Protein AF-A0A1H8PEZ6-F1 (afdb_monomer_lite)

pLDDT: mean 88.71, std 10.99, range [42.47, 97.75]

Organism: NCBI:txid42354

Secondary structure (DSSP, 8-state):
-HHHHHHHHHHHHHHHHHHHHHHHHHHHTSTTPPP--S-TT--GGGSPTT-----STTTS---HHHHHHHHHHHHHHTT---PPPTHHHHHHHHHHH-EEEE-TT--EEEEPPPPPSS-------

Sequence (125 aa):
MIDNHATRLGEIVGNLQALEMLLRMSLHKLPGAKPLDVPYGTDIYTLPVGHELPENELTNYDSLGMLVNKFNRAVAENGGKQLISTALVELRDALAHGRISANEAYEMRLLKFDKPKKWNCQNFI

Radius of gyration: 19.94 Å; chains: 1; bounding box: 41×48×52 Å

Foldseek 3Di:
DVVVVVVVVVVLLVVLVVLLQVLLVVLCPDPPWDDQPDDPPDDPVPDDPPDDGDDTSRRHPDDPQNSQVSSQVVCVVVVHDPGDDCVSVVVNQLVVAWDWDADPVRDIDRGHDDDPPDDDPPDPD

Structure (mmCIF, N/CA/C/O backbone):
data_AF-A0A1H8PEZ6-F1
#
_entry.id   AF-A0A1H8PEZ6-F1
#
loop_
_atom_site.group_PDB
_atom_site.id
_atom_site.type_symbol
_atom_site.label_atom_id
_atom_site.label_alt_id
_atom_site.label_comp_id
_atom_site.label_asym_id
_atom_site.label_entity_id
_atom_site.label_seq_id
_atom_site.pdbx_PDB_ins_code
_atom_site.Cartn_x
_atom_site.Cartn_y
_atom_site.Cartn_z
_atom_site.occupancy
_atom_site.B_iso_or_equiv
_atom_site.auth_seq_id
_atom_site.auth_comp_id
_atom_site.auth_asym_id
_atom_site.auth_atom_id
_atom_site.pdbx_PDB_model_num
ATOM 1 N N . MET A 1 1 ? 18.003 7.689 -20.237 1.00 63.88 1 MET A N 1
ATOM 2 C CA . MET A 1 1 ? 16.712 6.999 -20.489 1.00 63.88 1 MET A CA 1
ATOM 3 C C . MET A 1 1 ? 16.357 6.035 -19.364 1.00 63.88 1 MET A C 1
ATOM 5 O O . MET A 1 1 ? 15.267 6.171 -18.828 1.00 63.88 1 MET A O 1
ATOM 9 N N . ILE A 1 2 ? 17.264 5.141 -18.952 1.00 71.62 2 ILE A N 1
ATOM 10 C CA . ILE A 1 2 ? 17.045 4.213 -17.823 1.00 71.62 2 ILE A CA 1
ATOM 11 C C . ILE A 1 2 ? 16.747 4.954 -16.507 1.00 71.62 2 ILE A C 1
ATOM 13 O O . ILE A 1 2 ? 15.780 4.608 -15.837 1.00 71.62 2 ILE A O 1
ATOM 17 N N . ASP A 1 3 ? 17.474 6.031 -16.196 1.00 81.62 3 ASP A N 1
ATOM 18 C CA . ASP A 1 3 ? 17.249 6.798 -14.957 1.00 81.62 3 ASP A CA 1
ATOM 19 C C . ASP A 1 3 ? 15.837 7.389 -14.871 1.00 81.62 3 ASP A C 1
ATOM 21 O O . ASP A 1 3 ? 15.190 7.315 -13.836 1.00 81.62 3 ASP A O 1
ATOM 25 N N . ASN A 1 4 ? 15.300 7.900 -15.984 1.00 86.88 4 ASN A N 1
ATOM 26 C CA . ASN A 1 4 ? 13.933 8.430 -16.032 1.00 86.88 4 ASN A CA 1
ATOM 27 C C . ASN A 1 4 ? 12.886 7.325 -15.811 1.00 86.88 4 ASN A C 1
ATOM 29 O O . ASN A 1 4 ? 11.859 7.547 -15.175 1.00 86.88 4 ASN A O 1
ATOM 33 N N . HIS A 1 5 ? 13.143 6.119 -16.319 1.00 83.75 5 HIS A N 1
ATOM 34 C CA . HIS A 1 5 ? 12.273 4.971 -16.084 1.00 83.75 5 HIS A CA 1
ATOM 35 C C . HIS A 1 5 ? 12.318 4.499 -14.630 1.00 83.75 5 HIS A C 1
ATOM 37 O O . HIS A 1 5 ? 11.263 4.225 -14.060 1.00 83.75 5 HIS A O 1
ATOM 43 N N . ALA A 1 6 ? 13.504 4.470 -14.020 1.00 86.31 6 ALA A N 1
ATOM 44 C CA . ALA A 1 6 ? 13.663 4.174 -12.601 1.00 86.31 6 ALA A CA 1
ATOM 45 C C . ALA A 1 6 ? 12.951 5.218 -11.725 1.00 86.31 6 ALA A C 1
ATOM 47 O O . ALA A 1 6 ? 12.204 4.841 -10.825 1.00 86.31 6 ALA A O 1
ATOM 48 N N . THR A 1 7 ? 13.095 6.512 -12.036 1.00 92.38 7 THR A N 1
ATOM 49 C CA . THR A 1 7 ? 12.398 7.597 -11.330 1.00 92.38 7 THR A CA 1
ATOM 50 C C . THR A 1 7 ? 10.884 7.440 -11.417 1.00 92.38 7 THR A C 1
ATOM 52 O O . THR A 1 7 ? 10.221 7.386 -10.388 1.00 92.38 7 THR A O 1
ATOM 55 N N . ARG A 1 8 ? 10.326 7.281 -12.624 1.00 90.25 8 ARG A N 1
ATOM 56 C CA . ARG A 1 8 ? 8.873 7.117 -12.814 1.00 90.25 8 ARG A CA 1
ATOM 57 C C . ARG A 1 8 ? 8.325 5.862 -12.141 1.00 90.25 8 ARG A C 1
ATOM 59 O O . ARG A 1 8 ? 7.211 5.868 -11.628 1.00 90.25 8 ARG A O 1
ATOM 66 N N . LEU A 1 9 ? 9.095 4.776 -12.133 1.00 90.06 9 LEU A N 1
ATOM 67 C CA . LEU A 1 9 ? 8.727 3.577 -11.390 1.00 90.06 9 LEU A CA 1
ATOM 68 C C . LEU A 1 9 ? 8.699 3.852 -9.881 1.00 90.06 9 LEU A C 1
ATOM 70 O O . LEU A 1 9 ? 7.742 3.466 -9.213 1.00 90.06 9 LEU A O 1
ATOM 74 N N . GLY A 1 10 ? 9.714 4.544 -9.361 1.00 92.44 10 GLY A N 1
ATOM 75 C CA . GLY A 1 10 ? 9.761 4.986 -7.969 1.00 92.44 10 GLY A CA 1
ATOM 76 C C . GLY A 1 10 ? 8.568 5.867 -7.598 1.00 92.44 10 GLY A C 1
ATOM 77 O O . GLY A 1 10 ? 7.956 5.647 -6.557 1.00 92.44 10 GLY A O 1
ATOM 78 N N . GLU A 1 11 ? 8.171 6.792 -8.475 1.00 95.38 11 GLU A N 1
ATOM 79 C CA . GLU A 1 11 ? 6.970 7.621 -8.304 1.00 95.38 11 GLU A CA 1
ATOM 80 C C . GLU A 1 11 ? 5.697 6.771 -8.216 1.00 95.38 11 GLU A C 1
ATOM 82 O O . GLU A 1 11 ? 4.868 6.997 -7.338 1.00 95.38 11 GLU A O 1
ATOM 87 N N . ILE A 1 12 ? 5.539 5.759 -9.078 1.00 94.38 12 ILE A N 1
ATOM 88 C CA . ILE A 1 12 ? 4.388 4.843 -9.024 1.00 94.38 12 ILE A CA 1
ATOM 89 C C . ILE A 1 12 ? 4.363 4.084 -7.692 1.00 94.38 12 ILE A C 1
ATOM 91 O O . ILE A 1 12 ? 3.318 4.027 -7.043 1.00 94.38 12 ILE A O 1
ATOM 95 N N . VAL A 1 13 ? 5.498 3.523 -7.266 1.00 94.50 13 VAL A N 1
ATOM 96 C CA . VAL A 1 13 ? 5.602 2.792 -5.992 1.00 94.50 13 VAL A CA 1
ATOM 97 C C . VAL A 1 13 ? 5.289 3.711 -4.810 1.00 94.50 13 VAL A C 1
ATOM 99 O O . VAL A 1 13 ? 4.483 3.347 -3.954 1.00 94.50 13 VAL A O 1
ATOM 102 N N . GLY A 1 14 ? 5.861 4.917 -4.790 1.00 96.31 14 GLY A N 1
ATOM 103 C CA . GLY A 1 14 ? 5.611 5.913 -3.751 1.00 96.31 14 GLY A CA 1
ATOM 104 C C . GLY A 1 14 ? 4.147 6.349 -3.699 1.00 96.31 14 GLY A C 1
ATOM 105 O O . GLY A 1 14 ? 3.560 6.402 -2.622 1.00 96.31 14 GLY A O 1
ATOM 106 N N . ASN A 1 15 ? 3.514 6.570 -4.853 1.00 96.94 15 ASN A N 1
ATOM 107 C CA . ASN A 1 15 ? 2.094 6.917 -4.930 1.00 96.94 15 ASN A CA 1
ATOM 108 C C . ASN A 1 15 ? 1.189 5.786 -4.418 1.00 96.94 15 ASN A C 1
ATOM 110 O O . ASN A 1 15 ? 0.193 6.060 -3.751 1.00 96.94 15 ASN A O 1
ATOM 114 N N . LEU A 1 16 ? 1.529 4.520 -4.686 1.00 96.81 16 LEU A N 1
ATOM 115 C CA . LEU A 1 16 ? 0.785 3.372 -4.157 1.00 96.81 16 LEU A CA 1
ATOM 116 C C . LEU A 1 16 ? 0.939 3.241 -2.633 1.00 96.81 16 LEU A C 1
ATOM 118 O O . LEU A 1 16 ? -0.051 2.997 -1.947 1.00 96.81 16 LEU A O 1
ATOM 122 N N . GLN A 1 17 ? 2.140 3.461 -2.090 1.00 95.94 17 GLN A N 1
ATOM 123 C CA . GLN A 1 17 ? 2.369 3.492 -0.638 1.00 95.94 17 GLN A CA 1
ATOM 124 C C . GLN A 1 17 ? 1.628 4.656 0.033 1.00 95.94 17 GLN A C 1
ATOM 126 O O . GLN A 1 17 ? 0.993 4.480 1.074 1.00 95.94 17 GLN A O 1
ATOM 131 N N . ALA A 1 18 ? 1.655 5.840 -0.583 1.00 97.25 18 ALA A N 1
ATOM 132 C CA . ALA A 1 18 ? 0.909 6.999 -0.111 1.00 97.25 18 ALA A CA 1
ATOM 133 C C . ALA A 1 18 ? -0.604 6.737 -0.136 1.00 97.25 18 ALA A C 1
ATOM 135 O O . ALA A 1 18 ? -1.298 7.081 0.818 1.00 97.25 18 ALA A O 1
ATOM 136 N N . LEU A 1 19 ? -1.114 6.078 -1.182 1.00 97.19 19 LEU A N 1
ATOM 137 C CA . LEU A 1 19 ? -2.512 5.660 -1.255 1.00 97.19 19 LEU A CA 1
ATOM 138 C C . LEU A 1 19 ? -2.873 4.691 -0.121 1.00 97.19 19 LEU A C 1
ATOM 140 O O . LEU A 1 19 ? -3.894 4.899 0.531 1.00 97.19 19 LEU A O 1
ATOM 144 N N . GLU A 1 20 ? -2.048 3.670 0.145 1.00 97.25 20 GLU A N 1
ATOM 145 C CA . GLU A 1 20 ? -2.250 2.753 1.279 1.00 97.25 20 GLU A CA 1
ATOM 146 C C . GLU A 1 20 ? -2.361 3.538 2.598 1.00 97.25 20 GLU A C 1
ATOM 148 O O . GLU A 1 20 ? -3.330 3.361 3.339 1.00 97.25 20 GLU A O 1
ATOM 153 N N . MET A 1 21 ? -1.437 4.468 2.860 1.00 97.12 21 MET A N 1
ATOM 154 C CA . MET A 1 21 ? -1.467 5.300 4.069 1.00 97.12 21 MET A CA 1
ATOM 155 C C . MET A 1 21 ? -2.717 6.195 4.137 1.00 97.12 21 MET A C 1
ATOM 157 O O . MET A 1 21 ? -3.403 6.230 5.159 1.00 97.12 21 MET A O 1
ATOM 161 N N . LEU A 1 22 ? -3.065 6.889 3.050 1.00 97.44 22 LEU A N 1
ATOM 162 C CA . LEU A 1 22 ? -4.237 7.770 2.998 1.00 97.44 22 LEU A CA 1
ATOM 163 C C . LEU A 1 22 ? -5.549 7.011 3.209 1.00 97.44 22 LEU A C 1
ATOM 165 O O . LEU A 1 22 ? -6.461 7.538 3.852 1.00 97.44 22 LEU A O 1
ATOM 169 N N . LEU A 1 23 ? -5.647 5.778 2.708 1.00 97.31 23 LEU A N 1
ATOM 170 C CA . LEU A 1 23 ? -6.806 4.922 2.944 1.00 97.31 23 LEU A CA 1
ATOM 171 C C . LEU A 1 23 ? -6.913 4.537 4.414 1.00 97.31 23 LEU A C 1
ATOM 173 O O . LEU A 1 23 ? -7.990 4.667 4.990 1.00 97.31 23 LEU A O 1
ATOM 177 N N . ARG A 1 24 ? -5.804 4.133 5.038 1.00 97.38 24 ARG A N 1
ATOM 178 C CA . ARG A 1 24 ? -5.761 3.808 6.469 1.00 97.38 24 ARG A CA 1
ATOM 179 C C . ARG A 1 24 ? -6.181 4.999 7.328 1.00 97.38 24 ARG A C 1
ATOM 181 O O . ARG A 1 24 ? -7.070 4.869 8.164 1.00 97.38 24 ARG A O 1
ATOM 188 N N . MET A 1 25 ? -5.629 6.181 7.054 1.00 95.69 25 MET A N 1
ATOM 189 C CA . MET A 1 25 ? -6.008 7.418 7.746 1.00 95.69 25 MET A CA 1
ATOM 190 C C . MET A 1 25 ? -7.478 7.790 7.521 1.00 95.69 25 MET A C 1
ATOM 192 O O . MET A 1 25 ? -8.140 8.257 8.443 1.00 95.69 25 MET A O 1
ATOM 196 N N . SER A 1 26 ? -7.996 7.610 6.304 1.00 95.38 26 SER A N 1
ATOM 197 C CA . SER A 1 26 ? -9.402 7.891 5.990 1.00 95.38 26 SER A CA 1
ATOM 198 C C . SER A 1 26 ? -10.344 6.943 6.727 1.00 95.38 26 SER A C 1
ATOM 200 O O . SER A 1 26 ? -11.325 7.394 7.309 1.00 95.38 26 SER A O 1
ATOM 202 N N . LEU A 1 27 ? -10.027 5.647 6.747 1.00 95.69 27 LEU A N 1
ATOM 203 C CA . LEU A 1 27 ? -10.808 4.634 7.455 1.00 95.69 27 LEU A CA 1
ATOM 204 C C . LEU A 1 27 ? -10.792 4.864 8.970 1.00 95.69 27 LEU A C 1
ATOM 206 O O . LEU A 1 27 ? -11.834 4.749 9.604 1.00 95.69 27 LEU A O 1
ATOM 210 N N . HIS A 1 28 ? -9.656 5.280 9.535 1.00 95.25 28 HIS A N 1
ATOM 211 C CA . HIS A 1 28 ? -9.536 5.599 10.961 1.00 95.25 28 HIS A CA 1
ATOM 212 C C . HIS A 1 28 ? -10.345 6.840 11.392 1.00 95.25 28 HIS A C 1
ATOM 214 O O . HIS A 1 28 ? -10.600 7.047 12.573 1.00 95.25 28 HIS A O 1
ATOM 220 N N . LYS A 1 29 ? -10.759 7.689 10.442 1.00 92.69 29 LYS A N 1
ATOM 221 C CA . LYS A 1 29 ? -11.624 8.852 10.707 1.00 92.69 29 LYS A CA 1
ATOM 222 C C . LYS A 1 29 ? -13.115 8.516 10.676 1.00 92.69 29 LYS A C 1
ATOM 224 O O . LYS A 1 29 ? -13.930 9.383 10.989 1.00 92.69 29 LYS A O 1
ATOM 229 N N . LEU A 1 30 ? -13.488 7.309 10.251 1.00 92.62 30 LEU A N 1
ATOM 230 C CA . LEU A 1 30 ? -14.889 6.912 10.171 1.00 92.62 30 LEU A CA 1
ATOM 231 C C . LEU A 1 30 ? -15.469 6.623 11.564 1.00 92.62 30 LEU A C 1
ATOM 233 O O . LEU A 1 30 ? -14.746 6.183 12.462 1.00 92.62 30 LEU A O 1
ATOM 237 N N . PRO A 1 31 ? -16.787 6.816 11.754 1.00 90.12 31 PRO A N 1
ATOM 238 C CA . PRO A 1 31 ? -17.457 6.389 12.975 1.00 90.12 31 PRO A CA 1
ATOM 239 C C . PRO A 1 31 ? -17.239 4.891 13.232 1.00 90.12 31 PRO A C 1
ATOM 241 O O . PRO A 1 31 ? -17.448 4.069 12.342 1.00 90.12 31 PRO A O 1
ATOM 244 N N . GLY A 1 32 ? -16.839 4.540 14.456 1.00 87.38 32 GLY A N 1
ATOM 245 C CA . GLY A 1 32 ? -16.597 3.150 14.859 1.00 87.38 32 GLY A CA 1
ATOM 246 C C . GLY A 1 32 ? -15.192 2.614 14.563 1.00 87.38 32 GLY A C 1
ATOM 247 O O . GLY A 1 32 ? -14.951 1.436 14.821 1.00 87.38 32 GLY A O 1
ATOM 248 N N . ALA A 1 33 ? -14.274 3.448 14.059 1.00 90.31 33 ALA A N 1
ATOM 249 C CA . ALA A 1 33 ? -12.855 3.103 13.986 1.00 90.31 33 ALA A CA 1
ATOM 250 C C . ALA A 1 33 ? -12.289 2.773 15.376 1.00 90.31 33 ALA A C 1
ATOM 252 O O . ALA A 1 33 ? -12.705 3.352 16.388 1.00 90.31 33 ALA A O 1
ATOM 253 N N . LYS A 1 34 ? -11.337 1.836 15.426 1.00 90.69 34 LYS A N 1
ATOM 254 C CA . LYS A 1 34 ? -10.663 1.496 16.685 1.00 90.69 34 LYS A CA 1
ATOM 255 C C . LYS A 1 34 ? -9.823 2.691 17.149 1.00 90.69 34 LYS A C 1
ATOM 257 O O . LYS A 1 34 ? -9.242 3.366 16.305 1.00 90.69 34 LYS A O 1
ATOM 262 N N . PRO A 1 35 ? -9.726 2.971 18.458 1.00 86.06 35 PRO A N 1
ATOM 263 C CA . PRO A 1 35 ? -8.856 4.034 18.945 1.00 86.06 35 PRO A CA 1
ATOM 264 C C . PRO A 1 35 ? -7.389 3.754 18.590 1.00 86.06 35 PRO A C 1
ATOM 266 O O . PRO A 1 35 ? -6.972 2.610 18.400 1.00 86.06 35 PRO A O 1
ATOM 269 N N . LEU A 1 36 ? -6.592 4.822 18.492 1.00 83.88 36 LEU A N 1
ATOM 270 C CA . LEU A 1 36 ? -5.161 4.697 18.223 1.00 83.88 36 LEU A CA 1
ATOM 271 C C . LEU A 1 36 ? -4.438 3.956 19.359 1.00 83.88 36 LEU A C 1
ATOM 273 O O . LEU A 1 36 ? -3.447 3.288 19.093 1.00 83.88 36 LEU A O 1
ATOM 277 N N . ASP A 1 37 ? -4.928 4.091 20.599 1.00 81.88 37 ASP A N 1
ATOM 278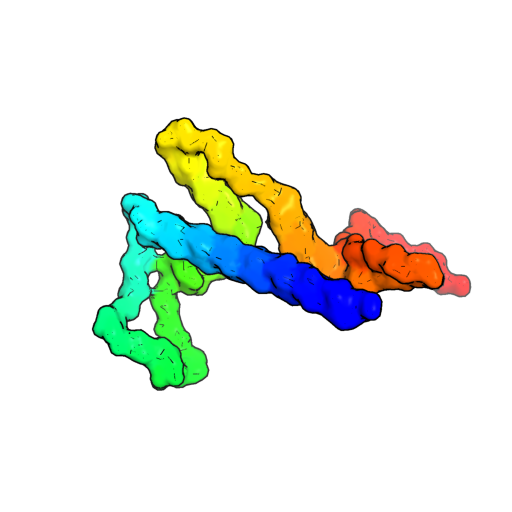 C CA . ASP A 1 37 ? -4.371 3.514 21.835 1.00 81.88 37 ASP A CA 1
ATOM 279 C C . ASP A 1 37 ? -2.865 3.781 22.045 1.00 81.88 37 ASP A C 1
ATOM 281 O O . ASP A 1 37 ? -2.190 3.117 22.828 1.00 81.88 37 ASP A O 1
ATOM 285 N N . VAL A 1 38 ? -2.352 4.826 21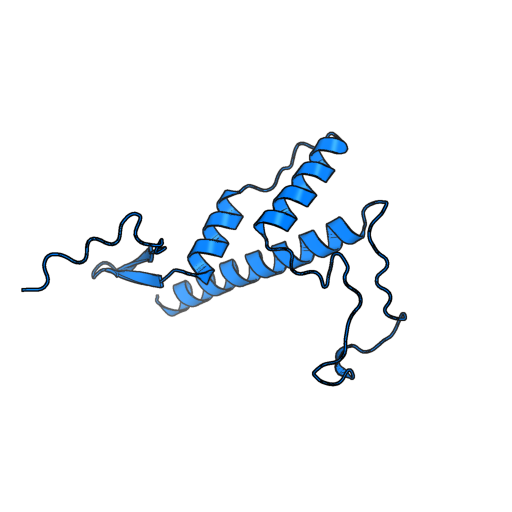.390 1.00 80.88 38 VAL A N 1
ATOM 286 C CA . VAL A 1 38 ? -1.023 5.401 21.600 1.00 80.88 38 VAL A CA 1
ATOM 287 C C . VAL A 1 38 ? -1.211 6.796 22.205 1.00 80.88 38 VAL A C 1
ATOM 289 O O . VAL A 1 38 ? -1.933 7.608 21.613 1.00 80.88 38 VAL A O 1
ATOM 292 N N . PRO A 1 39 ? -0.605 7.101 23.369 1.00 82.56 39 PRO A N 1
ATOM 293 C CA . PRO A 1 39 ? -0.707 8.420 23.978 1.00 82.56 39 PRO A CA 1
ATOM 294 C C . PRO A 1 39 ? -0.289 9.539 23.019 1.00 82.56 39 PRO A C 1
ATOM 296 O O . PRO A 1 39 ? 0.668 9.427 22.250 1.00 82.56 39 PRO A O 1
ATOM 299 N N . TYR A 1 40 ? -1.007 10.658 23.075 1.00 81.56 40 TYR A N 1
ATOM 300 C CA . TYR A 1 40 ? -0.634 11.831 22.295 1.00 81.56 40 TYR A CA 1
ATOM 301 C C . TYR A 1 40 ? 0.775 12.307 22.683 1.00 81.56 40 TYR A C 1
ATOM 303 O O . TYR A 1 40 ? 1.082 12.452 23.865 1.00 81.56 40 TYR A O 1
ATOM 311 N N . GLY A 1 41 ? 1.619 12.567 21.681 1.00 83.69 41 GLY A N 1
ATOM 312 C CA . GLY A 1 41 ? 3.011 12.973 21.886 1.00 83.69 41 GLY A CA 1
ATOM 313 C C . GLY A 1 41 ? 3.993 11.817 22.096 1.00 83.69 41 GLY A C 1
ATOM 314 O O . GLY A 1 41 ? 5.173 12.081 22.315 1.00 83.69 41 GLY A O 1
ATOM 315 N N . THR A 1 42 ? 3.553 10.556 22.009 1.00 84.94 42 THR A N 1
ATOM 316 C CA . THR A 1 42 ? 4.474 9.414 21.975 1.00 84.94 42 THR A CA 1
ATOM 317 C C . THR A 1 42 ? 5.376 9.498 20.746 1.00 84.94 42 THR A C 1
ATOM 319 O O . THR A 1 42 ? 4.904 9.487 19.607 1.00 84.94 42 THR A O 1
ATOM 322 N N . ASP A 1 43 ? 6.686 9.537 20.982 1.00 87.56 43 ASP A N 1
ATOM 323 C CA . ASP A 1 43 ? 7.683 9.415 19.928 1.00 87.56 43 ASP A CA 1
ATOM 324 C C . ASP A 1 43 ? 7.881 7.940 19.564 1.00 87.56 43 ASP A C 1
ATOM 326 O O . ASP A 1 43 ? 8.576 7.187 20.252 1.00 87.56 43 ASP A O 1
ATOM 330 N N . ILE A 1 44 ? 7.267 7.527 18.457 1.00 84.12 44 ILE A N 1
ATOM 331 C CA . ILE A 1 44 ? 7.340 6.150 17.963 1.00 84.12 44 ILE A CA 1
ATOM 332 C C . ILE A 1 44 ? 8.764 5.718 17.578 1.00 84.12 44 ILE A C 1
ATOM 334 O O . ILE A 1 44 ? 9.033 4.521 17.545 1.00 84.12 44 ILE A O 1
ATOM 338 N N . TYR A 1 45 ? 9.689 6.654 17.335 1.00 87.12 45 TYR A N 1
ATOM 339 C CA . TYR A 1 45 ? 11.087 6.338 17.020 1.00 87.12 45 TYR A CA 1
ATOM 340 C C . TYR A 1 45 ? 11.906 5.943 18.254 1.00 87.12 45 TYR A C 1
ATOM 342 O O . TYR A 1 45 ? 13.017 5.432 18.117 1.00 87.12 45 TYR A O 1
ATOM 350 N N . THR A 1 46 ? 11.363 6.150 19.455 1.00 90.25 46 THR A N 1
ATOM 351 C CA . THR A 1 46 ? 11.992 5.734 20.720 1.00 90.25 46 THR A CA 1
ATOM 352 C C . THR A 1 46 ? 11.570 4.338 21.173 1.00 90.25 46 THR A C 1
ATOM 354 O O . THR A 1 46 ? 12.138 3.799 22.124 1.00 90.25 46 THR A O 1
ATOM 357 N N . LEU A 1 47 ? 10.585 3.734 20.501 1.00 88.62 47 LEU A N 1
ATOM 358 C CA . LEU A 1 47 ? 10.089 2.408 20.843 1.00 88.62 47 LEU A CA 1
ATOM 359 C C . LEU A 1 47 ? 11.116 1.334 20.439 1.00 88.62 47 LEU A C 1
ATOM 361 O O . LEU A 1 47 ? 11.657 1.383 19.331 1.00 88.62 47 LEU A O 1
ATOM 365 N N . PRO A 1 48 ? 11.400 0.345 21.305 1.00 91.75 48 PRO A N 1
ATOM 366 C CA . PRO A 1 48 ? 12.336 -0.722 20.975 1.00 91.75 48 PRO A CA 1
ATOM 367 C C . PRO A 1 48 ? 11.772 -1.648 19.888 1.00 91.75 48 PRO A C 1
ATOM 369 O O . PRO A 1 48 ? 10.562 -1.843 19.766 1.00 91.75 48 PRO A O 1
ATOM 372 N N . VAL A 1 49 ? 12.663 -2.287 19.124 1.00 91.56 49 VAL A N 1
ATOM 373 C CA . VAL A 1 49 ? 12.274 -3.361 18.197 1.00 91.56 49 VAL A CA 1
ATOM 374 C C . VAL A 1 49 ? 11.562 -4.470 18.976 1.00 91.56 49 VAL A C 1
ATOM 376 O O . VAL A 1 49 ? 12.052 -4.918 20.010 1.00 91.56 49 VAL A O 1
ATOM 379 N N . GLY A 1 50 ? 10.410 -4.912 18.466 1.00 91.00 50 GLY A N 1
ATOM 380 C CA . GLY A 1 50 ? 9.550 -5.894 19.132 1.00 91.00 50 GLY A CA 1
ATOM 381 C C . GLY A 1 50 ? 8.501 -5.286 20.065 1.00 91.00 50 GLY A C 1
ATOM 382 O O . GLY A 1 50 ? 7.739 -6.037 20.663 1.00 91.00 50 GLY A O 1
ATOM 383 N N . HIS A 1 51 ? 8.430 -3.954 20.184 1.00 88.81 51 HIS A N 1
ATOM 384 C CA . HIS A 1 51 ? 7.325 -3.298 20.877 1.00 88.81 51 HIS A CA 1
ATOM 385 C C . HIS A 1 51 ? 5.988 -3.608 20.191 1.00 88.81 51 HIS A C 1
ATOM 387 O O . HIS A 1 51 ? 5.858 -3.496 18.970 1.00 88.81 51 HIS A O 1
ATOM 393 N N . GLU A 1 52 ? 4.997 -3.995 20.987 1.00 89.06 52 GLU A N 1
ATOM 394 C CA . GLU A 1 52 ? 3.659 -4.312 20.503 1.00 89.06 52 GLU A CA 1
ATOM 395 C C . GLU A 1 52 ? 2.842 -3.032 20.322 1.00 89.06 52 GLU A C 1
ATOM 397 O O . GLU A 1 52 ? 2.888 -2.127 21.152 1.00 89.06 52 GLU A O 1
ATOM 402 N N . LEU A 1 53 ? 2.077 -2.963 19.234 1.00 87.31 53 LEU A N 1
ATOM 403 C CA . LEU A 1 53 ? 1.151 -1.868 18.970 1.00 87.31 53 LEU A CA 1
ATOM 404 C C . LEU A 1 53 ? -0.284 -2.399 18.958 1.00 87.31 53 LEU A C 1
ATOM 406 O O . LEU A 1 53 ? -0.515 -3.518 18.490 1.00 87.31 53 LEU A O 1
ATOM 410 N N . PRO A 1 54 ? -1.258 -1.602 19.421 1.00 89.81 54 PRO A N 1
ATOM 411 C CA . PRO A 1 54 ? -2.665 -1.956 19.312 1.00 89.81 54 PRO A CA 1
ATOM 412 C C . PRO A 1 54 ? -3.043 -2.127 17.840 1.00 89.81 54 PRO A C 1
ATOM 414 O O . PRO A 1 54 ? -2.619 -1.351 16.982 1.00 89.81 54 PRO A O 1
ATOM 417 N N . GLU A 1 55 ? -3.851 -3.140 17.538 1.00 92.88 55 GLU A N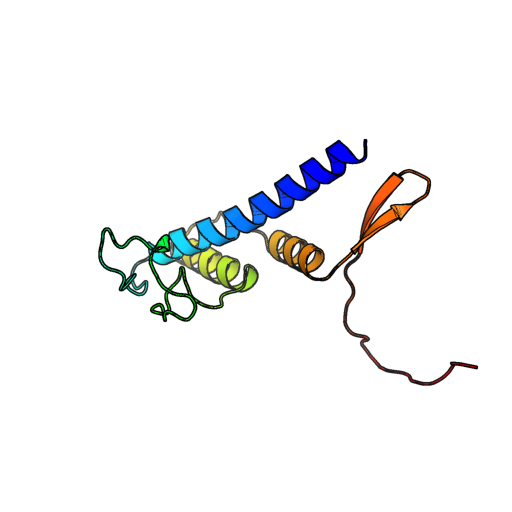 1
ATOM 418 C CA . GLU A 1 55 ? -4.308 -3.405 16.175 1.00 92.88 55 GLU A CA 1
ATOM 419 C C . GLU A 1 55 ? -5.487 -2.489 15.804 1.00 92.88 55 GLU A C 1
ATOM 421 O O . GLU A 1 55 ? -6.616 -2.703 16.255 1.00 92.88 55 GLU A O 1
ATOM 426 N N . ASN A 1 56 ? -5.248 -1.517 14.921 1.00 93.50 56 ASN A N 1
ATOM 427 C CA . ASN A 1 56 ? -6.232 -0.567 14.391 1.00 93.50 56 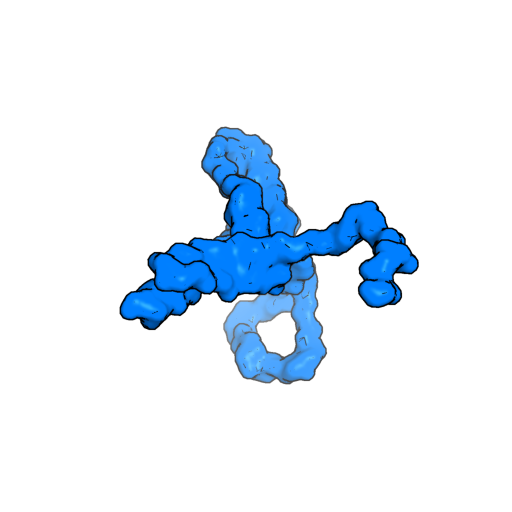ASN A CA 1
ATOM 428 C C . ASN A 1 56 ? -6.064 -0.366 12.872 1.00 93.50 56 ASN A C 1
ATOM 430 O O . ASN A 1 56 ? -5.290 -1.063 12.221 1.00 93.50 56 ASN A O 1
ATOM 434 N N . GLU A 1 57 ? -6.806 0.563 12.270 1.00 94.75 57 GLU A N 1
ATOM 435 C CA . GLU A 1 57 ? -6.779 0.811 10.821 1.00 94.75 57 GLU A CA 1
ATOM 436 C C . GLU A 1 57 ? -5.396 1.239 10.302 1.00 94.75 57 GLU A C 1
ATOM 438 O O . GLU A 1 57 ? -5.124 1.078 9.112 1.00 94.75 57 GLU A O 1
ATOM 443 N N . LEU A 1 58 ? -4.503 1.749 11.156 1.00 93.06 58 LEU A N 1
ATOM 444 C CA . LEU A 1 58 ? -3.132 2.112 10.787 1.00 93.06 58 LEU A CA 1
ATOM 445 C C . LEU A 1 58 ? -2.154 0.933 10.908 1.00 93.06 58 LEU A C 1
ATOM 447 O O . LEU A 1 58 ? -1.229 0.839 10.107 1.00 93.06 58 LEU A O 1
ATOM 451 N N . THR A 1 59 ? -2.352 0.045 11.883 1.00 92.38 59 THR A N 1
ATOM 452 C CA . THR A 1 59 ? -1.383 -1.002 12.267 1.00 92.38 59 THR A CA 1
ATOM 453 C C . THR A 1 59 ? -1.795 -2.421 11.869 1.00 92.38 59 THR A C 1
ATOM 455 O O . THR A 1 59 ? -0.980 -3.337 11.946 1.00 92.38 59 THR A O 1
ATOM 458 N N . ASN A 1 60 ? -3.042 -2.633 11.440 1.00 94.44 60 ASN A N 1
ATOM 459 C CA . ASN A 1 60 ? -3.526 -3.956 11.053 1.00 94.44 60 ASN A CA 1
ATOM 460 C C . ASN A 1 60 ? -2.873 -4.481 9.756 1.00 94.44 60 ASN A C 1
ATOM 462 O O . ASN A 1 60 ? -2.306 -3.741 8.946 1.00 94.44 60 ASN A O 1
ATOM 466 N N . TYR A 1 61 ? -3.064 -5.772 9.496 1.00 95.50 61 TYR A N 1
ATOM 467 C CA . TYR A 1 61 ? -2.507 -6.477 8.337 1.00 95.50 61 TYR A CA 1
ATOM 468 C C . TYR A 1 61 ? -3.298 -6.286 7.030 1.00 95.50 61 TYR A C 1
ATOM 470 O O . TYR A 1 61 ? -3.177 -7.098 6.109 1.00 95.50 61 TYR A O 1
ATOM 478 N N . ASP A 1 62 ? -4.129 -5.244 6.921 1.00 96.69 62 ASP A N 1
ATOM 479 C CA . ASP A 1 62 ? -4.913 -5.037 5.709 1.00 96.69 62 ASP A CA 1
ATOM 480 C C . ASP A 1 62 ? -4.010 -4.793 4.481 1.00 96.69 62 ASP A C 1
ATOM 482 O O . ASP A 1 62 ? -3.172 -3.890 4.454 1.00 96.69 62 ASP A O 1
ATOM 486 N N . SER A 1 63 ? -4.212 -5.569 3.416 1.00 95.19 63 SER A N 1
ATOM 487 C CA . SER A 1 63 ? -3.633 -5.306 2.101 1.00 95.19 63 SER A CA 1
ATOM 488 C C . SER A 1 63 ? -4.331 -4.127 1.417 1.00 95.19 63 SER A C 1
ATOM 490 O O . SER A 1 63 ? -5.488 -3.823 1.719 1.00 95.19 63 SER A O 1
ATOM 492 N N . LEU A 1 64 ? -3.681 -3.514 0.417 1.00 96.00 64 LEU A N 1
ATOM 493 C CA . LEU A 1 64 ? -4.288 -2.444 -0.388 1.00 96.00 64 LEU A CA 1
ATOM 494 C C . LEU A 1 64 ? -5.670 -2.831 -0.936 1.00 96.00 64 LEU A C 1
ATOM 496 O O . LEU A 1 64 ? -6.587 -2.019 -0.904 1.00 96.00 64 LEU A O 1
ATOM 500 N N . GLY A 1 65 ? -5.851 -4.076 -1.387 1.00 96.75 65 GLY A N 1
ATOM 501 C CA . GLY A 1 65 ? -7.150 -4.554 -1.867 1.00 96.75 65 GLY A CA 1
ATOM 502 C C . GLY A 1 65 ? -8.232 -4.535 -0.787 1.00 96.75 65 GLY A C 1
ATOM 503 O O . GLY A 1 65 ? -9.352 -4.096 -1.042 1.00 96.75 65 GLY A O 1
ATOM 504 N N . MET A 1 66 ? -7.901 -4.950 0.438 1.00 97.44 66 MET A N 1
ATOM 505 C CA . MET A 1 66 ? -8.842 -4.883 1.560 1.00 97.44 66 MET A CA 1
ATOM 506 C C . MET A 1 66 ? -9.146 -3.435 1.956 1.00 97.44 66 MET A C 1
ATOM 508 O O . MET A 1 66 ? -10.311 -3.112 2.182 1.00 97.44 66 MET A O 1
ATOM 512 N N . LEU A 1 67 ? -8.140 -2.555 1.966 1.00 97.50 67 LEU A N 1
ATOM 513 C CA . LEU A 1 67 ? -8.314 -1.125 2.241 1.00 97.50 67 LEU A CA 1
ATOM 514 C C . LEU A 1 67 ? -9.219 -0.449 1.203 1.00 97.50 67 LEU A C 1
ATOM 516 O O . LEU A 1 67 ? -10.174 0.229 1.576 1.00 97.50 67 LEU A O 1
ATOM 520 N N . VAL A 1 68 ? -8.971 -0.684 -0.089 1.00 97.75 68 VAL A N 1
ATOM 521 C CA . VAL A 1 68 ? -9.796 -0.172 -1.196 1.00 97.75 68 VAL A CA 1
ATOM 522 C C . VAL A 1 68 ? -11.235 -0.662 -1.073 1.00 97.75 68 VAL A C 1
ATOM 524 O O . VAL A 1 68 ? -12.160 0.136 -1.190 1.00 97.75 68 VAL A O 1
ATOM 527 N N . ASN A 1 69 ? -11.446 -1.945 -0.773 1.00 97.38 69 ASN A N 1
ATOM 528 C CA . ASN A 1 69 ? -12.790 -2.495 -0.599 1.00 97.38 69 ASN A CA 1
ATOM 529 C C . ASN A 1 69 ? -13.526 -1.867 0.593 1.00 97.38 69 ASN A C 1
ATOM 531 O O . ASN A 1 69 ? -14.687 -1.479 0.456 1.00 97.38 69 ASN A O 1
ATOM 535 N N . LYS A 1 70 ? -12.860 -1.735 1.750 1.00 96.38 70 LYS A N 1
ATOM 536 C CA . LYS A 1 70 ? -13.434 -1.086 2.940 1.00 96.38 70 LYS A CA 1
ATOM 537 C C . LYS A 1 70 ? -13.786 0.374 2.654 1.00 96.38 70 LYS A C 1
ATOM 539 O O . LYS A 1 70 ? -14.888 0.803 2.984 1.00 96.38 70 LYS A O 1
ATOM 544 N N . PHE A 1 71 ? -12.887 1.106 1.997 1.00 96.50 71 PHE A N 1
ATOM 545 C CA . PHE A 1 71 ? -13.098 2.505 1.642 1.00 96.50 71 PHE A CA 1
ATOM 546 C C . PHE A 1 71 ? -14.244 2.675 0.640 1.00 96.50 71 PHE A C 1
ATOM 548 O O . PHE A 1 71 ? -15.167 3.442 0.891 1.00 96.50 71 PHE A O 1
ATOM 555 N N . ASN A 1 72 ? -14.240 1.917 -0.459 1.00 97.19 72 ASN A N 1
ATOM 556 C CA . ASN A 1 72 ? -15.289 1.975 -1.478 1.00 97.19 72 ASN A CA 1
ATOM 557 C C . ASN A 1 72 ? -16.666 1.649 -0.897 1.00 97.19 72 ASN A C 1
ATOM 559 O O . ASN A 1 72 ? -17.645 2.307 -1.245 1.00 97.19 72 ASN A O 1
ATOM 563 N N . ARG A 1 73 ? -16.741 0.667 0.011 1.00 96.25 73 ARG A N 1
ATOM 564 C CA . ARG A 1 73 ? -17.974 0.355 0.735 1.00 96.25 73 ARG A CA 1
ATOM 565 C C . ARG A 1 73 ? -18.435 1.543 1.578 1.00 96.25 73 ARG A C 1
ATOM 567 O O . ARG A 1 73 ? -19.575 1.961 1.422 1.00 96.25 73 ARG A O 1
ATOM 574 N N . ALA A 1 74 ? -17.548 2.126 2.386 1.00 94.62 74 ALA A N 1
ATOM 575 C CA . ALA A 1 74 ? -17.882 3.289 3.206 1.00 94.62 74 ALA A CA 1
ATOM 576 C C . ALA A 1 74 ? -18.337 4.492 2.357 1.00 94.62 74 ALA A C 1
ATOM 578 O O . ALA A 1 74 ? -19.285 5.187 2.716 1.00 94.62 74 ALA A O 1
ATOM 579 N N . VAL A 1 75 ? -17.706 4.733 1.204 1.00 95.25 75 VAL A N 1
ATOM 580 C CA . VAL A 1 75 ? -18.122 5.783 0.260 1.00 95.25 75 VAL A CA 1
ATOM 581 C C . VAL A 1 75 ? -19.517 5.500 -0.299 1.00 95.25 75 VAL A C 1
ATOM 583 O O . VAL A 1 75 ? -20.355 6.400 -0.310 1.00 95.25 75 VAL A O 1
ATOM 586 N N . ALA A 1 76 ? -19.783 4.265 -0.731 1.00 95.06 76 ALA A N 1
ATOM 587 C CA . ALA A 1 76 ? -21.074 3.873 -1.291 1.00 95.06 76 ALA A CA 1
ATOM 588 C C . ALA A 1 76 ? -22.211 3.947 -0.256 1.00 95.06 76 ALA A C 1
ATOM 590 O O . ALA A 1 76 ? -23.292 4.439 -0.574 1.00 95.06 76 ALA A O 1
ATOM 591 N N . GLU A 1 77 ? -21.958 3.524 0.986 1.00 94.38 77 GLU A N 1
ATOM 592 C CA . GLU A 1 77 ? -22.906 3.618 2.108 1.00 94.38 77 GLU A CA 1
ATOM 593 C C . GLU A 1 77 ? -23.289 5.073 2.423 1.00 94.38 77 GLU A C 1
ATOM 595 O O . GLU A 1 77 ? -24.426 5.347 2.796 1.00 94.38 77 GLU A O 1
ATOM 600 N N . ASN A 1 78 ? -22.375 6.020 2.188 1.00 91.50 78 ASN A N 1
ATOM 601 C CA . ASN A 1 78 ? -22.621 7.458 2.326 1.00 91.50 78 ASN A CA 1
ATOM 602 C C . ASN A 1 78 ? -23.117 8.127 1.024 1.00 91.50 78 ASN A C 1
ATOM 604 O O . ASN A 1 78 ? -23.127 9.353 0.917 1.00 91.50 78 ASN A O 1
ATOM 608 N N . GLY A 1 79 ? -23.512 7.346 0.010 1.00 92.19 79 GLY A N 1
ATOM 609 C CA . GLY A 1 79 ? -24.057 7.848 -1.259 1.00 92.19 79 GLY A CA 1
ATOM 610 C C . GLY A 1 79 ? -23.026 8.450 -2.224 1.00 92.19 79 GLY A C 1
ATOM 611 O O . GLY A 1 79 ? -23.395 9.020 -3.255 1.00 92.19 79 GLY A O 1
ATOM 612 N N . GLY A 1 80 ? -21.732 8.329 -1.921 1.00 92.56 80 GLY A N 1
ATOM 613 C CA . GLY A 1 80 ? -20.650 8.767 -2.793 1.00 92.56 80 GLY A CA 1
ATOM 614 C C . GLY A 1 80 ? -20.460 7.844 -4.002 1.00 92.56 80 GLY A C 1
ATOM 615 O O . GLY A 1 80 ? -20.761 6.654 -3.964 1.00 92.56 80 GLY A O 1
ATOM 616 N N . LYS A 1 81 ? -19.935 8.401 -5.100 1.00 91.62 81 LYS A N 1
ATOM 617 C CA . LYS A 1 81 ? -19.696 7.671 -6.366 1.00 91.62 81 LYS A CA 1
ATOM 618 C C . LYS A 1 81 ? -18.223 7.590 -6.771 1.00 91.62 81 LYS A C 1
ATOM 620 O O . LYS A 1 81 ? -17.893 6.962 -7.772 1.00 91.62 81 LYS A O 1
ATOM 625 N N . GLN A 1 82 ? -17.339 8.247 -6.024 1.00 92.31 82 GLN A N 1
ATOM 626 C CA . GLN A 1 82 ? -15.906 8.286 -6.308 1.00 92.31 82 GLN A CA 1
ATOM 627 C C . GLN A 1 82 ? -15.242 7.046 -5.708 1.00 92.31 82 GLN A C 1
ATOM 629 O O . GLN A 1 82 ? -14.741 7.071 -4.588 1.00 92.31 82 GLN A O 1
ATOM 634 N N . LEU A 1 83 ? -15.310 5.943 -6.450 1.00 95.50 83 LEU A N 1
ATOM 635 C CA . LEU A 1 83 ? -14.722 4.670 -6.051 1.00 95.50 83 LEU A CA 1
ATOM 636 C C . LEU A 1 83 ? -13.297 4.547 -6.584 1.00 95.50 83 LEU A C 1
ATOM 638 O O . LEU A 1 83 ? -12.990 4.955 -7.705 1.00 95.50 83 LEU A O 1
ATOM 642 N N . ILE A 1 84 ? -12.432 3.936 -5.785 1.00 95.94 84 ILE A N 1
ATOM 643 C CA . ILE A 1 84 ? -11.066 3.613 -6.175 1.00 95.94 84 ILE A CA 1
ATOM 644 C C . ILE A 1 84 ? -11.088 2.354 -7.040 1.00 95.94 84 ILE A C 1
ATOM 646 O O . ILE A 1 84 ? -11.693 1.343 -6.677 1.00 95.94 84 ILE A O 1
ATOM 650 N N . SER A 1 85 ? -10.414 2.421 -8.187 1.00 95.56 85 SER A N 1
ATOM 651 C CA . SER A 1 85 ? -10.337 1.313 -9.139 1.00 95.56 85 SER A CA 1
ATOM 652 C C . SER A 1 85 ? -9.515 0.144 -8.595 1.00 95.56 85 SER A C 1
ATOM 654 O O . SER A 1 85 ? -8.402 0.325 -8.096 1.00 95.56 85 SER A O 1
ATOM 656 N N . THR A 1 86 ? -10.020 -1.077 -8.781 1.00 93.44 86 THR A N 1
ATOM 657 C CA . THR A 1 86 ? -9.308 -2.319 -8.445 1.00 93.44 86 THR A CA 1
ATOM 658 C C . THR A 1 86 ? -8.066 -2.545 -9.308 1.00 93.44 86 THR A C 1
ATOM 660 O O . THR A 1 86 ? -7.164 -3.258 -8.881 1.00 93.44 86 THR A O 1
ATOM 663 N N . ALA A 1 87 ? -7.946 -1.881 -10.463 1.00 95.44 87 ALA A N 1
ATOM 664 C CA . ALA A 1 87 ? -6.746 -1.946 -11.301 1.00 95.44 87 ALA A CA 1
ATOM 665 C C . ALA A 1 87 ? -5.479 -1.458 -10.568 1.00 95.44 87 ALA A C 1
ATOM 667 O O . ALA A 1 87 ? -4.378 -1.926 -10.848 1.00 95.44 87 ALA A O 1
ATOM 668 N N . LEU A 1 88 ? -5.615 -0.554 -9.587 1.00 95.56 88 LEU A N 1
ATOM 669 C CA . LEU A 1 88 ? -4.490 -0.124 -8.744 1.00 95.56 88 LEU A CA 1
ATOM 670 C C . LEU A 1 88 ? -3.999 -1.248 -7.825 1.00 95.56 88 LEU A C 1
ATOM 672 O O . LEU A 1 88 ? -2.801 -1.363 -7.568 1.00 95.56 88 LEU A O 1
ATOM 676 N N . VAL A 1 89 ? -4.917 -2.101 -7.364 1.00 94.69 89 VAL A N 1
ATOM 677 C CA . VAL A 1 89 ? -4.592 -3.288 -6.567 1.00 94.69 89 VAL A CA 1
ATOM 678 C C . VAL A 1 89 ? -3.826 -4.288 -7.427 1.00 94.69 89 VAL A C 1
ATOM 680 O O . VAL A 1 89 ? -2.795 -4.795 -6.995 1.00 94.69 89 VAL A O 1
ATOM 683 N N . GLU A 1 90 ? -4.287 -4.523 -8.657 1.00 93.81 90 GLU A N 1
ATOM 684 C CA . GLU A 1 90 ? -3.613 -5.403 -9.619 1.00 93.81 90 GLU A CA 1
ATOM 685 C C . GLU A 1 90 ? -2.208 -4.901 -9.963 1.00 93.81 90 GLU A C 1
ATOM 687 O O . GLU A 1 90 ? -1.263 -5.689 -9.972 1.00 93.81 90 GLU A O 1
ATOM 692 N N . LEU A 1 91 ? -2.049 -3.591 -10.178 1.00 94.62 91 LEU A N 1
ATOM 693 C CA . LEU A 1 91 ? -0.750 -2.970 -10.426 1.00 94.62 91 LEU A CA 1
ATOM 694 C C . LEU A 1 91 ? 0.200 -3.145 -9.234 1.00 94.62 91 LEU A C 1
ATOM 696 O O . LEU A 1 91 ? 1.342 -3.562 -9.419 1.00 94.62 91 LEU A O 1
ATOM 700 N N . ARG A 1 92 ? -0.261 -2.861 -8.010 1.00 94.69 92 ARG A N 1
ATOM 701 C CA . ARG A 1 92 ? 0.540 -3.032 -6.788 1.00 94.69 92 ARG A CA 1
ATOM 702 C C . ARG A 1 92 ? 0.951 -4.487 -6.594 1.00 94.69 92 ARG A C 1
ATOM 704 O O . ARG A 1 92 ? 2.105 -4.757 -6.274 1.00 94.69 92 ARG A O 1
ATOM 711 N N . ASP A 1 93 ? 0.026 -5.421 -6.793 1.00 92.62 93 ASP A N 1
ATOM 712 C CA . ASP A 1 93 ? 0.297 -6.855 -6.688 1.00 92.62 93 ASP A CA 1
ATOM 713 C C . ASP A 1 93 ? 1.307 -7.324 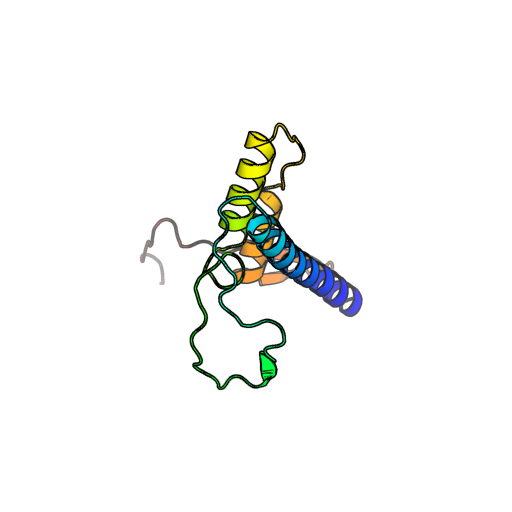-7.746 1.00 92.62 93 ASP A C 1
ATOM 715 O O . ASP A 1 93 ? 2.252 -8.051 -7.436 1.00 92.62 93 ASP A O 1
ATOM 719 N N . ALA A 1 94 ? 1.168 -6.842 -8.984 1.00 93.94 94 ALA A N 1
ATOM 720 C CA . ALA A 1 94 ? 2.122 -7.108 -10.052 1.00 93.94 94 ALA A CA 1
ATOM 721 C C . ALA A 1 94 ? 3.512 -6.522 -9.752 1.00 93.94 94 ALA A C 1
ATOM 723 O O . ALA A 1 94 ? 4.507 -7.163 -10.069 1.00 93.94 94 ALA A O 1
ATOM 724 N N . LEU A 1 95 ? 3.611 -5.353 -9.113 1.00 93.12 95 LEU A N 1
ATOM 725 C CA . LEU A 1 95 ? 4.896 -4.780 -8.693 1.00 93.12 95 LEU A CA 1
ATOM 726 C C . LEU A 1 95 ? 5.532 -5.542 -7.521 1.00 93.12 95 LEU A C 1
ATOM 728 O O . LEU A 1 95 ? 6.748 -5.700 -7.495 1.00 93.12 95 LEU A O 1
ATOM 732 N N . ALA A 1 96 ? 4.729 -6.033 -6.573 1.00 90.75 96 ALA A N 1
ATOM 733 C CA . ALA A 1 96 ? 5.219 -6.767 -5.404 1.00 90.75 96 ALA A CA 1
ATOM 734 C C . ALA A 1 96 ? 5.733 -8.177 -5.742 1.00 90.75 96 ALA A C 1
ATOM 736 O O . ALA A 1 96 ? 6.644 -8.676 -5.083 1.00 90.75 96 ALA A O 1
ATOM 737 N N . HIS A 1 97 ? 5.147 -8.823 -6.755 1.00 89.81 97 HIS A N 1
ATOM 738 C CA . HIS A 1 97 ? 5.418 -10.229 -7.083 1.00 89.81 97 HIS A CA 1
ATOM 739 C C . HIS A 1 97 ? 5.950 -10.456 -8.506 1.00 89.81 97 HIS A C 1
ATOM 741 O O . HIS A 1 97 ? 6.259 -11.588 -8.886 1.00 89.81 97 HIS A O 1
ATOM 747 N N . GLY A 1 98 ? 6.023 -9.408 -9.322 1.00 91.25 98 GLY A N 1
ATOM 748 C CA . GLY A 1 98 ? 6.444 -9.485 -10.715 1.00 91.25 98 GLY A CA 1
ATOM 749 C C . GLY A 1 98 ? 7.908 -9.129 -10.944 1.00 91.25 98 GLY A C 1
ATOM 750 O O . GLY A 1 98 ? 8.722 -9.020 -10.029 1.00 91.25 98 GLY A O 1
ATOM 751 N N . ARG A 1 99 ? 8.249 -8.970 -12.224 1.00 90.62 99 ARG A N 1
ATOM 752 C CA . ARG A 1 99 ? 9.559 -8.513 -12.698 1.00 90.62 99 ARG A CA 1
ATOM 753 C C . ARG A 1 99 ? 9.368 -7.506 -13.819 1.00 90.62 99 ARG A C 1
ATOM 755 O O . ARG A 1 99 ? 8.484 -7.675 -14.655 1.00 90.62 99 ARG A O 1
ATOM 762 N N . ILE A 1 100 ? 10.220 -6.490 -13.862 1.00 89.44 100 ILE A N 1
ATOM 763 C CA . ILE A 1 100 ? 10.281 -5.562 -14.991 1.00 89.44 100 ILE A CA 1
ATOM 764 C C . ILE A 1 100 ? 11.380 -6.038 -15.933 1.00 89.44 100 ILE A C 1
ATOM 766 O O . ILE A 1 100 ? 12.484 -6.361 -15.499 1.00 89.44 100 ILE A O 1
ATOM 770 N N . SER A 1 101 ? 11.059 -6.114 -17.219 1.00 89.50 101 SER A N 1
ATOM 771 C CA . SER A 1 101 ? 11.986 -6.516 -18.276 1.00 89.50 101 SER A CA 1
ATOM 772 C C . SER A 1 101 ? 11.828 -5.590 -19.477 1.00 89.50 101 SER A C 1
ATOM 774 O O . SER A 1 101 ? 10.771 -4.982 -19.645 1.00 89.50 101 SER A O 1
ATOM 776 N N . ALA A 1 102 ? 12.867 -5.479 -20.297 1.00 88.69 102 ALA A N 1
ATOM 777 C CA . ALA A 1 102 ? 12.864 -4.708 -21.531 1.00 88.69 102 ALA A CA 1
ATOM 778 C C . ALA A 1 102 ? 13.358 -5.581 -22.689 1.00 88.69 102 ALA A C 1
ATOM 780 O O . ALA A 1 102 ? 14.230 -6.428 -22.492 1.00 88.69 102 ALA A O 1
ATOM 781 N N . ASN A 1 103 ? 12.800 -5.379 -23.882 1.00 88.56 103 ASN A N 1
ATOM 782 C CA . ASN A 1 103 ? 13.329 -5.975 -25.111 1.00 88.56 103 ASN A CA 1
ATOM 783 C C . ASN A 1 103 ? 14.454 -5.107 -25.712 1.00 88.56 103 ASN A C 1
ATOM 785 O O . ASN A 1 103 ? 14.790 -4.047 -25.185 1.00 88.56 103 ASN A O 1
ATOM 789 N N . GLU A 1 104 ? 15.015 -5.541 -26.844 1.00 87.50 104 GLU A N 1
ATOM 790 C CA . GLU A 1 104 ? 16.064 -4.808 -27.575 1.00 87.50 104 GLU A CA 1
ATOM 791 C C . GLU A 1 104 ? 15.614 -3.415 -28.054 1.00 87.50 104 GLU A C 1
ATOM 793 O O . GLU A 1 104 ? 16.440 -2.523 -28.233 1.00 87.50 104 GLU A O 1
ATOM 798 N N . 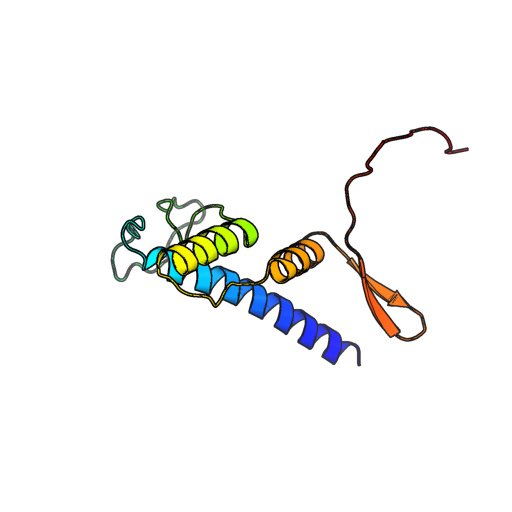ALA A 1 105 ? 14.302 -3.201 -28.201 1.00 87.44 105 ALA A N 1
ATOM 799 C CA . ALA A 1 105 ? 13.701 -1.908 -28.527 1.00 87.44 105 ALA A CA 1
ATOM 800 C C . ALA A 1 105 ? 13.459 -1.013 -27.290 1.00 87.44 105 ALA A C 1
ATOM 802 O O . ALA A 1 105 ? 12.845 0.045 -27.413 1.00 87.44 105 ALA A O 1
ATOM 803 N N . TYR A 1 106 ? 13.938 -1.413 -26.105 1.00 81.19 106 TYR A N 1
ATOM 804 C CA . TYR A 1 106 ? 13.737 -0.730 -24.819 1.00 81.19 106 TYR A CA 1
ATOM 805 C C . TYR A 1 106 ? 12.266 -0.577 -24.398 1.00 81.19 106 TYR A C 1
ATOM 807 O O . TYR A 1 106 ? 11.930 0.258 -23.554 1.00 81.19 106 TYR A O 1
ATOM 815 N N . GLU A 1 107 ? 11.374 -1.413 -24.926 1.00 86.56 107 GLU A N 1
ATOM 816 C CA . GLU A 1 107 ? 9.993 -1.479 -24.466 1.00 86.56 107 GLU A CA 1
ATOM 817 C C . GLU A 1 107 ? 9.938 -2.229 -23.137 1.00 86.56 107 GLU A C 1
ATOM 819 O O . GLU A 1 107 ? 10.127 -3.446 -23.074 1.00 86.56 107 GLU A O 1
ATOM 824 N N . MET A 1 108 ? 9.669 -1.502 -22.056 1.00 86.19 108 MET A N 1
ATOM 825 C CA . MET A 1 108 ? 9.554 -2.100 -20.732 1.00 86.19 108 MET A CA 1
ATOM 826 C C . MET A 1 108 ? 8.184 -2.735 -20.516 1.00 86.19 108 MET A C 1
ATOM 828 O O . MET A 1 108 ? 7.147 -2.144 -20.825 1.00 86.19 108 MET A O 1
ATOM 832 N N . ARG A 1 109 ? 8.172 -3.913 -19.897 1.00 89.81 109 ARG A N 1
ATOM 833 C CA . ARG A 1 109 ? 6.956 -4.611 -19.475 1.00 89.81 109 ARG A CA 1
ATOM 834 C C . ARG A 1 109 ? 7.064 -5.064 -18.030 1.00 89.81 109 ARG A C 1
ATOM 836 O O . ARG A 1 109 ? 8.108 -5.553 -17.600 1.00 89.81 109 ARG A O 1
ATOM 843 N N . LEU A 1 110 ? 5.953 -4.939 -17.310 1.00 91.25 110 LEU A N 1
ATOM 844 C CA . LEU A 1 110 ? 5.754 -5.573 -16.015 1.00 91.25 110 LEU A CA 1
ATOM 845 C C . LEU A 1 110 ? 5.184 -6.974 -16.239 1.00 91.25 110 LEU A C 1
ATOM 847 O O . LEU A 1 110 ? 4.099 -7.133 -16.797 1.00 91.25 110 LEU A O 1
ATOM 851 N N . LEU A 1 111 ? 5.931 -7.984 -15.816 1.00 91.94 111 LEU A N 1
ATOM 852 C CA . LEU A 1 111 ? 5.575 -9.388 -15.942 1.00 91.94 111 LEU A CA 1
ATOM 853 C C . LEU A 1 111 ? 5.171 -9.909 -14.563 1.00 91.94 111 LEU A C 1
ATOM 855 O O . LEU A 1 111 ? 6.017 -10.034 -13.678 1.00 91.94 111 LEU A O 1
ATOM 859 N N . LYS A 1 112 ? 3.885 -10.210 -14.377 1.00 91.62 112 LYS A N 1
ATOM 860 C CA . LYS A 1 112 ? 3.380 -10.881 -13.176 1.00 91.62 112 LYS A CA 1
ATOM 861 C C . LYS A 1 112 ? 3.372 -12.391 -13.405 1.00 91.62 112 LYS A C 1
ATOM 863 O O . LYS A 1 112 ? 2.883 -12.856 -14.432 1.00 91.62 112 LYS A O 1
ATOM 868 N N . PHE A 1 113 ? 3.894 -13.145 -12.445 1.00 86.38 113 PHE A N 1
ATOM 869 C CA . PHE A 1 113 ? 3.877 -14.604 -12.470 1.00 86.38 113 PHE A CA 1
ATOM 870 C C . PHE A 1 113 ? 2.788 -15.114 -11.535 1.00 86.38 113 PHE A C 1
ATOM 872 O O . PHE A 1 113 ? 2.718 -14.701 -10.380 1.00 86.38 113 PHE A O 1
ATOM 879 N N . ASP A 1 114 ? 1.973 -16.039 -12.026 1.00 84.75 114 ASP A N 1
ATOM 880 C CA . ASP A 1 114 ? 1.006 -16.756 -11.204 1.00 84.75 114 ASP A CA 1
ATOM 881 C C . ASP A 1 114 ? 1.508 -18.169 -10.907 1.00 84.75 114 ASP A C 1
ATOM 883 O O . ASP A 1 114 ? 2.343 -18.733 -11.622 1.00 84.75 114 ASP A O 1
ATOM 887 N N . LYS A 1 115 ? 0.961 -18.775 -9.849 1.00 83.25 115 LYS A N 1
ATOM 888 C CA . LYS A 1 115 ? 1.200 -20.192 -9.571 1.00 83.25 115 LYS A CA 1
ATOM 889 C C . LYS A 1 115 ? 0.739 -21.040 -10.766 1.00 83.25 115 LYS A C 1
ATOM 891 O O . LYS A 1 115 ? -0.305 -20.746 -11.359 1.00 83.25 115 LYS A O 1
ATOM 896 N N . PRO A 1 116 ? 1.460 -22.122 -11.105 1.00 84.56 116 PRO A N 1
ATOM 897 C CA . PRO A 1 116 ? 1.033 -23.025 -12.162 1.00 84.56 116 PRO A CA 1
ATOM 898 C C . PRO A 1 116 ? -0.359 -23.582 -11.841 1.00 84.56 116 PRO A C 1
ATOM 900 O O . PRO A 1 116 ? -0.592 -24.118 -10.760 1.00 84.56 116 PRO A O 1
ATOM 903 N N . LYS A 1 117 ? -1.293 -23.466 -12.792 1.00 79.38 117 LYS A N 1
ATOM 904 C CA . LYS A 1 117 ? -2.682 -23.933 -12.619 1.00 79.38 117 LYS A CA 1
ATOM 905 C C . LYS A 1 117 ? -2.786 -25.466 -12.550 1.00 79.38 117 LYS A C 1
ATOM 907 O O . LYS A 1 117 ? -3.777 -25.977 -12.039 1.00 79.38 117 LYS A O 1
ATOM 912 N N . LYS A 1 118 ? -1.759 -26.183 -13.032 1.00 71.12 118 LYS A N 1
ATOM 913 C CA . LYS A 1 118 ? -1.505 -27.623 -12.852 1.00 71.12 118 LYS A CA 1
ATOM 914 C C . LYS A 1 118 ? 0.005 -27.880 -12.899 1.00 71.12 118 LYS A C 1
ATOM 916 O O . LYS A 1 118 ? 0.678 -27.389 -13.801 1.00 71.12 118 LYS A O 1
ATOM 921 N N . TRP A 1 119 ? 0.529 -28.647 -11.948 1.00 54.56 119 TRP A N 1
ATOM 922 C CA . TRP A 1 119 ? 1.916 -29.115 -11.948 1.00 54.56 119 TRP A CA 1
ATOM 923 C C . TRP A 1 119 ? 2.003 -30.427 -12.742 1.00 54.56 119 TRP A C 1
ATOM 925 O O . TRP A 1 119 ? 1.797 -31.500 -12.183 1.00 54.56 119 TRP A O 1
ATOM 935 N N . ASN A 1 120 ? 2.264 -30.357 -14.050 1.00 56.12 120 ASN A N 1
ATOM 936 C CA . ASN A 1 120 ? 2.582 -31.550 -14.841 1.00 56.12 120 ASN A CA 1
ATOM 937 C C . ASN A 1 120 ? 4.102 -31.744 -14.854 1.00 56.12 120 ASN A C 1
ATOM 939 O O . ASN A 1 120 ? 4.807 -31.181 -15.684 1.00 56.12 120 ASN A O 1
ATOM 943 N N . CYS A 1 121 ? 4.600 -32.548 -13.916 1.00 56.12 121 CYS A N 1
ATOM 944 C CA . CYS A 1 121 ? 5.984 -33.025 -13.877 1.00 56.12 121 CYS A CA 1
ATOM 945 C C . CYS A 1 121 ? 6.225 -34.142 -14.912 1.00 56.12 121 CYS A C 1
ATOM 947 O O . CYS A 1 121 ? 6.600 -35.257 -14.566 1.00 56.12 121 CYS A O 1
ATOM 949 N N . GLN A 1 122 ? 5.960 -33.875 -16.188 1.00 52.69 122 GLN A N 1
ATOM 950 C CA . GLN A 1 122 ? 6.318 -34.774 -17.284 1.00 52.69 122 GLN A CA 1
ATOM 951 C C . GLN A 1 122 ? 6.915 -33.922 -18.399 1.00 52.69 122 GLN A C 1
ATOM 953 O O . GLN A 1 122 ? 6.273 -32.971 -18.837 1.00 52.69 122 GLN A O 1
ATOM 958 N N . ASN A 1 123 ? 8.124 -34.286 -18.833 1.00 46.16 123 ASN A N 1
ATOM 959 C CA . ASN A 1 123 ? 8.939 -33.670 -19.894 1.00 46.16 123 ASN A CA 1
ATOM 960 C C . ASN A 1 123 ? 10.050 -32.721 -19.418 1.00 46.16 123 ASN A C 1
ATOM 962 O O . ASN A 1 123 ? 10.181 -31.604 -19.909 1.00 46.16 123 ASN A O 1
ATOM 966 N N . PHE A 1 124 ? 10.909 -33.218 -18.527 1.00 44.81 124 PHE A N 1
ATOM 967 C CA . PHE A 1 124 ? 12.337 -32.906 -18.615 1.00 44.81 124 PHE A CA 1
ATOM 968 C C . PHE A 1 124 ? 13.051 -34.181 -19.083 1.00 44.81 124 PHE A C 1
ATOM 970 O O . PHE A 1 124 ? 13.310 -35.075 -18.278 1.00 44.81 124 PHE A O 1
ATOM 977 N N . ILE A 1 125 ? 13.266 -34.286 -20.396 1.00 42.47 125 ILE A N 1
ATOM 978 C CA . ILE A 1 125 ? 14.292 -35.131 -21.021 1.00 42.47 125 ILE A CA 1
ATOM 979 C C . ILE A 1 125 ? 15.167 -34.175 -21.822 1.00 42.47 125 ILE A C 1
ATOM 981 O O . ILE A 1 125 ? 14.567 -33.340 -22.539 1.00 42.47 125 ILE A O 1
#